Protein AF-Q3LWG9-F1 (afdb_monomer)

Nearest PDB structures (foldseek):
  5oql-assembly1_P  TM=8.661E-01  e=1.817E-06  Thermochaetoides thermophila DSM 1495
  6zqg-assembly1_UX  TM=8.257E-01  e=1.602E-06  Saccharomyces cerevisiae S288C
  7mq9-assembly1_SL  TM=8.719E-01  e=4.397E-06  Homo sapiens
  7mqa-assembly1_SL  TM=8.461E-01  e=5.313E-06  Homo sapiens
  7d5s-assembly1_5K  TM=8.292E-01  e=5.313E-06  Saccharomyces cerevisiae S288C

pLDDT: mean 80.5, std 15.09, range [33.84, 95.19]

InterPro domains:
  IPR006984 Fcf1/UTP23 [PF04900] (49-124)
  IPR029060 PIN-like domain superfamily [SSF88723] (21-123)

Mean predicted aligned error: 6.53 Å

Structure (mmCIF, N/CA/C/O backbone):
data_AF-Q3LWG9-F1
#
_entry.id   AF-Q3LWG9-F1
#
loop_
_atom_site.group_PDB
_atom_site.id
_atom_site.type_symbol
_atom_site.label_atom_id
_atom_site.label_alt_id
_atom_site.label_comp_id
_atom_site.label_asym_id
_atom_site.label_entity_id
_atom_site.label_seq_id
_atom_site.pdbx_PDB_ins_code
_atom_site.Cartn_x
_atom_site.Cartn_y
_atom_site.Cartn_z
_atom_site.occupancy
_atom_site.B_iso_or_equiv
_atom_site.auth_seq_id
_atom_site.auth_comp_id
_atom_site.auth_asym_id
_atom_site.auth_atom_id
_atom_site.pdbx_PDB_model_num
ATOM 1 N N . MET A 1 1 ? 18.706 -14.614 0.550 1.00 43.00 1 MET A N 1
ATOM 2 C CA . MET A 1 1 ? 17.859 -13.427 0.830 1.00 43.00 1 MET A CA 1
ATOM 3 C C . MET A 1 1 ? 16.663 -13.239 -0.116 1.00 43.00 1 MET A C 1
ATOM 5 O O . MET A 1 1 ? 15.581 -12.963 0.380 1.00 43.00 1 MET A O 1
ATOM 9 N N . LEU A 1 2 ? 16.780 -13.424 -1.439 1.00 38.22 2 LEU A N 1
ATOM 10 C CA . LEU A 1 2 ? 15.665 -13.203 -2.391 1.00 38.22 2 LEU A CA 1
ATOM 11 C C . LEU A 1 2 ? 14.465 -14.170 -2.253 1.00 38.22 2 LEU A C 1
ATOM 13 O O . LEU A 1 2 ? 13.326 -13.778 -2.497 1.00 38.22 2 LEU A O 1
ATOM 17 N N . LYS A 1 3 ? 14.686 -15.414 -1.797 1.00 33.84 3 LYS A N 1
ATOM 18 C CA . LYS A 1 3 ? 13.621 -16.424 -1.606 1.00 33.84 3 LYS A CA 1
ATOM 19 C C . LYS A 1 3 ? 12.615 -16.088 -0.485 1.00 33.84 3 LYS A C 1
ATOM 21 O O . LYS A 1 3 ? 11.507 -16.613 -0.517 1.00 33.84 3 LYS A O 1
ATOM 26 N N . LEU A 1 4 ? 12.948 -15.199 0.461 1.00 38.72 4 LEU A N 1
ATOM 27 C CA . LEU A 1 4 ? 12.045 -14.804 1.559 1.00 38.72 4 LEU A CA 1
ATOM 28 C C . LEU A 1 4 ? 10.919 -13.860 1.098 1.00 38.72 4 LEU A C 1
ATOM 30 O O . LEU A 1 4 ? 9.812 -13.935 1.623 1.00 38.72 4 LEU A O 1
ATOM 34 N N . TYR A 1 5 ? 11.153 -13.045 0.066 1.00 46.00 5 TYR A N 1
ATOM 35 C CA . TYR A 1 5 ? 10.162 -12.073 -0.411 1.00 46.00 5 TYR A CA 1
ATOM 36 C C . TYR A 1 5 ? 9.066 -12.678 -1.296 1.00 46.00 5 TYR A C 1
ATOM 38 O O . TYR A 1 5 ? 7.942 -12.180 -1.287 1.00 46.00 5 TYR A O 1
ATOM 46 N N . LYS A 1 6 ? 9.340 -13.795 -1.992 1.00 42.94 6 LYS A N 1
ATOM 47 C CA . LYS A 1 6 ? 8.335 -14.491 -2.823 1.00 42.94 6 LYS A CA 1
ATOM 48 C C . LYS A 1 6 ? 7.137 -15.016 -2.017 1.00 42.94 6 LYS A C 1
ATOM 50 O O . LYS A 1 6 ? 6.053 -15.135 -2.571 1.00 42.94 6 LYS A O 1
ATOM 55 N N . LYS A 1 7 ? 7.305 -15.305 -0.719 1.00 47.09 7 LYS A N 1
ATOM 56 C CA . LYS A 1 7 ? 6.215 -15.780 0.162 1.00 47.09 7 LYS A CA 1
ATOM 57 C C . LYS A 1 7 ? 5.400 -14.658 0.816 1.00 47.09 7 LYS A C 1
ATOM 59 O O . LYS A 1 7 ? 4.423 -14.949 1.494 1.00 47.09 7 LYS A O 1
ATOM 64 N N . GLN A 1 8 ? 5.805 -13.400 0.655 1.00 50.50 8 GLN A N 1
ATOM 65 C CA . GLN A 1 8 ? 5.367 -12.311 1.531 1.00 50.50 8 GLN A CA 1
ATOM 66 C C . GLN A 1 8 ? 4.558 -11.208 0.832 1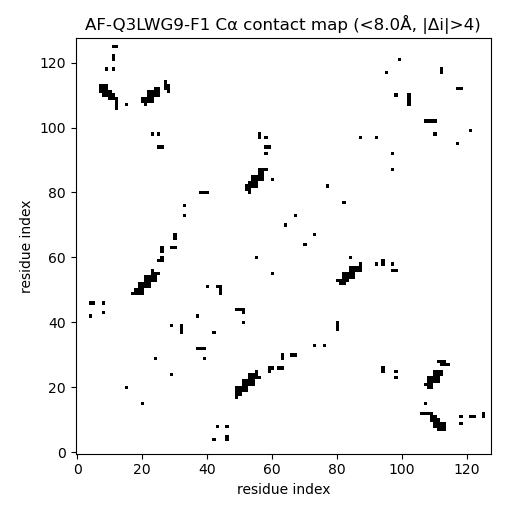.00 50.50 8 GLN A C 1
ATOM 68 O O . GLN A 1 8 ? 4.034 -10.315 1.490 1.00 50.50 8 GLN A O 1
ATOM 73 N N . ILE A 1 9 ? 4.434 -11.273 -0.493 1.00 54.44 9 ILE A N 1
ATOM 74 C CA . ILE A 1 9 ? 3.546 -10.417 -1.281 1.00 54.44 9 ILE A CA 1
ATOM 75 C C . ILE A 1 9 ? 2.511 -11.350 -1.878 1.00 54.44 9 ILE A C 1
ATOM 77 O O . ILE A 1 9 ? 2.762 -12.031 -2.870 1.00 54.44 9 ILE A O 1
ATOM 81 N N . ALA A 1 10 ? 1.359 -11.458 -1.238 1.00 57.12 10 ALA A N 1
ATOM 82 C CA . ALA A 1 10 ? 0.305 -12.282 -1.792 1.00 57.12 10 ALA A CA 1
ATOM 83 C C . ALA A 1 10 ? -0.425 -11.518 -2.881 1.00 57.12 10 ALA A C 1
ATOM 85 O O . ALA A 1 10 ? -1.353 -10.761 -2.633 1.00 57.12 10 ALA A O 1
ATOM 86 N N . LEU A 1 11 ? -0.005 -11.781 -4.105 1.00 59.56 11 LEU A N 1
ATOM 87 C CA . LEU A 1 11 ? -0.742 -11.430 -5.303 1.00 59.56 11 LEU A CA 1
ATOM 88 C C . LEU A 1 11 ? -2.095 -12.138 -5.228 1.00 59.56 11 LEU A C 1
ATOM 90 O O . LEU A 1 11 ? -2.185 -13.356 -5.359 1.00 59.56 11 LEU A O 1
ATOM 94 N N . THR A 1 12 ? -3.134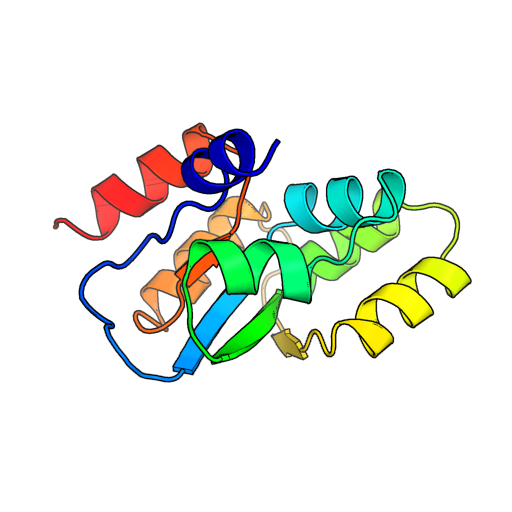 -11.378 -4.899 1.00 57.91 12 THR A N 1
ATOM 95 C CA . THR A 1 12 ? -4.454 -11.931 -4.588 1.00 57.91 12 THR A CA 1
ATOM 96 C C . THR A 1 12 ? -5.224 -12.361 -5.824 1.00 57.91 12 THR A C 1
ATOM 98 O O . THR A 1 12 ? -6.033 -13.274 -5.718 1.00 57.91 12 THR A O 1
ATOM 101 N N . ASN A 1 13 ? -4.949 -11.761 -6.986 1.00 60.03 13 ASN A N 1
ATOM 102 C CA . ASN A 1 13 ? -5.623 -12.096 -8.235 1.00 60.03 13 ASN A CA 1
ATOM 103 C C . ASN A 1 13 ? -4.629 -12.644 -9.287 1.00 60.03 13 ASN A C 1
ATOM 105 O O . ASN A 1 13 ? -3.832 -11.860 -9.825 1.00 60.03 13 ASN A O 1
ATOM 109 N N . PRO A 1 14 ? -4.653 -13.963 -9.578 1.00 57.47 14 PRO A N 1
ATOM 110 C CA . PRO A 1 14 ? -3.800 -14.584 -10.591 1.00 57.47 14 PRO A CA 1
ATOM 111 C C . PRO A 1 14 ? -4.274 -14.328 -12.031 1.00 57.47 14 PRO A C 1
ATOM 113 O O . PRO A 1 14 ? -3.485 -14.525 -12.953 1.00 57.47 14 PRO A O 1
ATOM 116 N N . TYR A 1 15 ? -5.515 -13.864 -12.229 1.00 54.50 15 TYR A N 1
ATOM 117 C CA . TYR A 1 15 ? -6.132 -13.722 -13.553 1.00 54.50 15 TYR A CA 1
ATOM 118 C C . TYR A 1 15 ? -5.670 -12.480 -14.325 1.00 54.50 15 TYR A C 1
ATOM 120 O O . TYR A 1 15 ? -5.741 -12.453 -15.548 1.00 54.50 15 TYR A O 1
ATOM 128 N N . TYR A 1 16 ? -5.140 -11.462 -13.643 1.00 56.22 16 TYR A N 1
ATOM 129 C CA . TYR A 1 16 ? -4.572 -10.287 -14.308 1.00 56.22 16 TYR A CA 1
ATOM 130 C C . TYR A 1 16 ? -3.082 -10.484 -14.566 1.00 56.22 16 TYR A C 1
ATOM 132 O O . TYR A 1 16 ? -2.260 -10.088 -13.744 1.00 56.22 16 TYR A O 1
ATOM 140 N N . GLN A 1 17 ? -2.721 -11.110 -15.683 1.00 57.34 17 GLN A N 1
ATOM 141 C CA . GLN A 1 17 ? -1.340 -11.195 -16.164 1.00 57.34 17 GLN A CA 1
ATOM 142 C C . GLN A 1 17 ? -1.138 -10.150 -17.262 1.00 57.34 17 GLN A C 1
ATOM 144 O O . GLN A 1 17 ? -1.666 -10.271 -18.360 1.00 57.34 17 GLN A O 1
ATOM 149 N N . GLY A 1 18 ? -0.403 -9.090 -16.942 1.00 65.19 18 GLY A N 1
ATOM 150 C CA . GLY A 1 18 ? -0.055 -8.032 -17.882 1.00 65.19 18 GLY A CA 1
ATOM 151 C C . GLY A 1 18 ? 1.329 -7.471 -17.578 1.00 65.19 18 GLY A C 1
ATOM 152 O O . GLY A 1 18 ? 1.878 -7.682 -16.495 1.00 65.19 18 GLY A O 1
ATOM 153 N N . THR A 1 19 ? 1.892 -6.719 -18.525 1.00 74.44 19 THR A N 1
ATOM 154 C CA . THR A 1 19 ? 3.203 -6.052 -18.381 1.00 74.44 19 THR A CA 1
ATOM 155 C C . THR A 1 19 ? 3.215 -5.002 -17.261 1.00 74.44 19 THR A C 1
ATOM 157 O O . THR A 1 19 ? 4.279 -4.601 -16.772 1.00 74.44 19 THR A O 1
ATOM 160 N N . THR A 1 20 ? 2.029 -4.576 -16.818 1.00 85.12 20 THR A N 1
ATOM 161 C CA . THR A 1 20 ? 1.806 -3.652 -15.710 1.00 85.12 20 THR A CA 1
ATOM 162 C C . THR A 1 20 ? 0.909 -4.275 -14.637 1.00 85.12 20 THR A C 1
ATOM 164 O O . THR A 1 20 ? 0.042 -5.100 -14.912 1.00 85.12 20 THR A O 1
ATOM 167 N N . THR A 1 21 ? 1.122 -3.900 -13.377 1.00 86.00 21 THR A N 1
ATOM 168 C CA . THR A 1 21 ? 0.309 -4.353 -12.239 1.00 86.00 21 THR A CA 1
ATOM 169 C C . THR A 1 21 ? 0.025 -3.191 -11.295 1.00 86.00 21 THR A C 1
ATOM 171 O O . THR A 1 21 ? 0.921 -2.411 -10.962 1.00 86.00 21 THR A O 1
ATOM 174 N N . HIS A 1 22 ? -1.217 -3.106 -10.818 1.00 89.38 22 HIS A N 1
ATOM 175 C CA . HIS A 1 22 ? -1.654 -2.139 -9.815 1.00 89.38 22 HIS A CA 1
ATOM 176 C C . HIS A 1 22 ? -1.735 -2.811 -8.442 1.00 89.38 22 HIS A C 1
ATOM 178 O O . HIS A 1 22 ? -2.377 -3.848 -8.290 1.00 89.38 22 HIS A O 1
ATOM 184 N N . ILE A 1 23 ? -1.049 -2.238 -7.455 1.00 90.06 23 ILE A N 1
ATOM 185 C CA . ILE A 1 23 ? -0.806 -2.862 -6.154 1.00 90.06 23 ILE A CA 1
ATOM 186 C C . ILE A 1 23 ? -1.322 -1.961 -5.044 1.00 90.06 23 ILE A C 1
ATOM 188 O O . ILE A 1 23 ? -0.804 -0.864 -4.834 1.00 90.06 23 ILE A O 1
ATOM 192 N N . LEU A 1 24 ? -2.313 -2.456 -4.314 1.00 91.94 24 LEU A N 1
ATOM 193 C CA . LEU A 1 24 ? -2.822 -1.857 -3.096 1.00 91.94 24 LEU A CA 1
ATOM 194 C C . LEU A 1 24 ? -1.975 -2.315 -1.903 1.00 91.94 24 LEU A C 1
ATOM 196 O O . LEU A 1 24 ? -1.864 -3.507 -1.617 1.00 91.94 24 LEU A O 1
ATOM 200 N N . LEU A 1 25 ? -1.353 -1.355 -1.233 1.00 91.94 25 LEU A N 1
ATOM 201 C CA . LEU A 1 25 ? -0.470 -1.552 -0.096 1.00 91.94 25 LEU A CA 1
ATOM 202 C C . LEU A 1 25 ? -1.241 -1.421 1.214 1.00 91.94 25 LEU A C 1
ATOM 204 O O . LEU A 1 25 ? -2.027 -0.491 1.401 1.00 91.94 25 LEU A O 1
ATOM 208 N N . ASP A 1 26 ? -0.934 -2.329 2.125 1.00 90.56 26 ASP A N 1
ATOM 209 C CA . ASP A 1 26 ? -1.366 -2.297 3.516 1.00 90.56 26 ASP A CA 1
ATOM 210 C C . ASP A 1 26 ? -0.418 -1.442 4.396 1.00 90.56 26 ASP A C 1
ATOM 212 O O . ASP A 1 26 ? 0.712 -1.128 4.002 1.00 90.56 26 ASP A O 1
ATOM 216 N N . SER A 1 27 ? -0.849 -1.064 5.602 1.00 90.00 27 SER A N 1
ATOM 217 C CA . SER A 1 27 ? -0.042 -0.297 6.561 1.00 90.00 27 SER A CA 1
ATOM 218 C C . SER A 1 27 ? 1.218 -1.072 6.961 1.00 90.00 27 SER A C 1
ATOM 220 O O . SER A 1 27 ? 2.329 -0.535 6.904 1.00 90.00 27 SER A O 1
ATOM 222 N N . ASN A 1 28 ? 1.067 -2.367 7.252 1.00 87.88 28 ASN A N 1
ATOM 223 C CA . ASN A 1 28 ? 2.135 -3.256 7.704 1.00 87.88 28 ASN A CA 1
ATOM 224 C C . ASN A 1 28 ? 3.325 -3.305 6.740 1.00 87.88 28 ASN A C 1
ATOM 226 O O . ASN A 1 28 ? 4.480 -3.221 7.167 1.00 87.88 28 ASN A O 1
ATOM 230 N N . ILE A 1 29 ? 3.074 -3.407 5.427 1.00 88.12 29 ILE A N 1
ATOM 231 C CA . ILE A 1 29 ? 4.165 -3.465 4.446 1.00 88.12 29 ILE A CA 1
ATOM 232 C C . ILE A 1 29 ? 4.912 -2.136 4.348 1.00 88.12 29 ILE A C 1
ATOM 234 O O . ILE A 1 29 ? 6.140 -2.130 4.243 1.00 88.12 29 ILE A O 1
ATOM 238 N N . ILE A 1 30 ? 4.196 -1.013 4.436 1.00 90.06 30 ILE A N 1
ATOM 239 C CA . ILE A 1 30 ? 4.797 0.320 4.383 1.00 90.06 30 ILE A CA 1
ATOM 240 C C . ILE A 1 30 ? 5.638 0.571 5.634 1.00 90.06 30 ILE A C 1
ATOM 242 O O . ILE A 1 30 ? 6.798 0.954 5.504 1.00 90.06 30 ILE A O 1
ATOM 246 N N . VAL A 1 31 ? 5.097 0.306 6.826 1.00 90.56 31 VAL A N 1
ATOM 247 C CA . VAL A 1 31 ? 5.805 0.499 8.102 1.00 90.56 31 VAL A CA 1
ATOM 248 C C . VAL A 1 31 ? 7.064 -0.359 8.159 1.00 90.56 31 VAL A C 1
ATOM 250 O O . VAL A 1 31 ? 8.141 0.136 8.498 1.00 90.56 31 VAL A O 1
ATOM 253 N N . ARG A 1 32 ? 6.970 -1.626 7.747 1.00 88.44 32 ARG A N 1
ATOM 254 C CA . ARG A 1 32 ? 8.122 -2.526 7.708 1.00 88.44 32 ARG A CA 1
ATOM 255 C C . ARG A 1 32 ? 9.187 -2.067 6.711 1.00 88.44 32 ARG A C 1
ATOM 257 O O . ARG A 1 32 ? 10.356 -1.982 7.057 1.00 88.44 32 ARG A O 1
ATOM 264 N N . LYS A 1 33 ? 8.807 -1.699 5.484 1.00 87.94 33 LYS A N 1
ATOM 265 C CA . LYS A 1 33 ? 9.783 -1.225 4.485 1.00 87.94 33 LYS A CA 1
ATOM 266 C C . LYS A 1 33 ? 10.406 0.117 4.840 1.00 87.94 33 LYS A C 1
ATOM 268 O O . LYS A 1 33 ? 11.582 0.329 4.555 1.00 87.94 33 LYS A O 1
ATOM 273 N N . TYR A 1 34 ? 9.642 0.989 5.488 1.00 90.12 34 TYR A N 1
ATOM 274 C CA . TYR A 1 34 ? 10.136 2.246 6.028 1.00 90.12 34 TYR A CA 1
ATOM 275 C C . TYR A 1 34 ? 11.180 2.017 7.133 1.00 90.12 34 TYR A C 1
ATOM 277 O O . TYR A 1 34 ? 12.253 2.613 7.092 1.00 90.12 34 TYR A O 1
ATOM 285 N N . THR A 1 35 ? 10.895 1.127 8.089 1.00 88.56 35 THR A N 1
ATOM 286 C CA . THR A 1 35 ? 11.799 0.820 9.215 1.00 88.56 35 THR A CA 1
ATOM 287 C C . THR A 1 35 ? 13.057 0.072 8.773 1.00 88.56 35 THR A C 1
ATOM 289 O O . THR A 1 35 ? 14.154 0.440 9.182 1.00 88.56 35 THR A O 1
ATOM 292 N N . GLU A 1 36 ? 12.924 -0.903 7.871 1.00 87.00 36 GLU A N 1
ATOM 293 C CA . GLU A 1 36 ? 14.050 -1.653 7.291 1.00 87.00 36 GLU A CA 1
ATOM 294 C C . GLU A 1 36 ? 14.898 -0.809 6.315 1.00 87.00 36 GLU A C 1
ATOM 296 O O . GLU A 1 36 ? 15.944 -1.269 5.862 1.00 87.00 36 GLU A O 1
ATOM 301 N N . LYS A 1 37 ? 14.453 0.407 5.951 1.00 82.88 37 LYS A N 1
ATOM 302 C CA . LYS A 1 37 ? 15.066 1.269 4.917 1.00 82.88 37 LYS A CA 1
ATOM 303 C C . LYS A 1 37 ? 15.268 0.553 3.573 1.00 82.88 37 LYS A C 1
ATOM 305 O O . LYS A 1 37 ? 16.151 0.903 2.792 1.00 82.88 37 LYS A O 1
ATOM 310 N N . LEU A 1 38 ? 14.435 -0.446 3.284 1.00 78.12 38 LEU A N 1
ATOM 311 C CA . LEU A 1 38 ? 14.531 -1.231 2.059 1.00 78.12 38 LEU A CA 1
ATOM 312 C C . LEU A 1 38 ? 13.693 -0.612 0.934 1.00 78.12 38 LEU A C 1
ATOM 314 O O . LEU A 1 38 ? 12.579 -0.133 1.168 1.00 78.12 38 LEU A O 1
ATOM 318 N N . PRO A 1 39 ? 14.170 -0.675 -0.322 1.00 80.00 39 PRO A N 1
ATOM 319 C CA . PRO A 1 39 ? 13.455 -0.108 -1.455 1.00 80.00 39 PRO A CA 1
ATOM 320 C C . PRO A 1 39 ? 12.191 -0.924 -1.766 1.00 80.00 39 PRO A C 1
ATOM 322 O O . PRO A 1 39 ? 12.247 -1.959 -2.436 1.00 80.00 39 PRO A O 1
ATOM 325 N N . LEU A 1 40 ? 11.031 -0.436 -1.309 1.00 85.88 40 LEU A N 1
ATOM 326 C CA . LEU A 1 40 ? 9.710 -1.051 -1.507 1.00 85.88 40 LEU A CA 1
ATOM 327 C C . LEU A 1 40 ? 9.474 -1.403 -2.982 1.00 85.88 40 LEU A C 1
ATOM 329 O O . LEU A 1 40 ? 9.252 -2.571 -3.306 1.00 85.88 40 LEU A O 1
ATOM 333 N N . LYS A 1 41 ? 9.610 -0.423 -3.886 1.00 83.94 41 LYS A N 1
ATOM 334 C CA . LYS A 1 41 ? 9.392 -0.624 -5.327 1.00 83.94 41 LYS A CA 1
ATOM 335 C C . LYS A 1 41 ? 10.276 -1.720 -5.918 1.00 83.94 41 LYS A C 1
ATOM 337 O O . LYS A 1 41 ? 9.793 -2.532 -6.701 1.00 83.94 41 LYS A O 1
ATOM 342 N N . HIS A 1 42 ? 11.555 -1.740 -5.554 1.00 82.38 42 HIS A N 1
ATOM 343 C CA . HIS A 1 42 ? 12.499 -2.737 -6.053 1.00 82.38 42 HIS A CA 1
ATOM 344 C C . HIS A 1 42 ? 12.158 -4.133 -5.521 1.00 82.38 42 HIS A C 1
ATOM 346 O O . HIS A 1 42 ? 12.072 -5.077 -6.303 1.00 82.38 42 HIS A O 1
ATOM 352 N N . SER A 1 43 ? 11.864 -4.240 -4.220 1.00 80.00 43 SER A N 1
ATOM 353 C CA . SER A 1 43 ? 11.501 -5.514 -3.592 1.00 80.00 43 SER A CA 1
ATOM 354 C C . SER A 1 43 ? 10.244 -6.136 -4.202 1.00 80.00 43 SER A C 1
ATOM 356 O O . SER A 1 43 ? 10.228 -7.330 -4.487 1.00 80.00 43 SER A O 1
ATOM 358 N N . ILE A 1 44 ? 9.222 -5.321 -4.485 1.00 79.44 44 ILE A N 1
ATOM 359 C CA . ILE A 1 44 ? 7.993 -5.804 -5.110 1.00 79.44 44 ILE A CA 1
ATOM 360 C C . ILE A 1 44 ? 8.224 -6.119 -6.594 1.00 79.44 44 ILE A C 1
ATOM 362 O O . ILE A 1 44 ? 7.801 -7.175 -7.059 1.00 79.44 44 ILE A O 1
ATOM 366 N N . ARG A 1 45 ? 8.962 -5.279 -7.334 1.00 77.88 45 ARG A N 1
ATOM 367 C CA . ARG A 1 45 ? 9.239 -5.526 -8.758 1.00 77.88 45 ARG A CA 1
ATOM 368 C C . ARG A 1 45 ? 9.970 -6.846 -8.989 1.00 77.88 45 ARG A C 1
ATOM 370 O O . ARG A 1 45 ? 9.570 -7.577 -9.880 1.00 77.88 45 ARG A O 1
ATOM 377 N N . ILE A 1 46 ? 10.971 -7.183 -8.172 1.00 73.31 46 ILE A N 1
ATOM 378 C CA . ILE A 1 46 ? 11.677 -8.472 -8.293 1.00 73.31 46 ILE A CA 1
ATOM 379 C C . ILE A 1 46 ? 10.741 -9.663 -8.042 1.00 73.31 46 ILE A C 1
ATOM 381 O O . ILE A 1 46 ? 10.930 -10.734 -8.607 1.00 73.31 46 ILE A O 1
ATOM 385 N N . SER A 1 47 ? 9.726 -9.501 -7.191 1.00 74.25 47 SER A N 1
ATOM 386 C CA . SER A 1 47 ? 8.810 -10.602 -6.878 1.00 74.25 47 SER A CA 1
ATOM 387 C C . SER A 1 47 ? 7.789 -10.899 -7.983 1.00 74.25 47 SER A C 1
ATOM 389 O O . SER A 1 47 ? 7.381 -12.050 -8.109 1.00 74.25 47 SER A O 1
ATOM 391 N N . ILE A 1 48 ? 7.389 -9.887 -8.765 1.00 74.75 48 ILE A N 1
ATOM 392 C CA . ILE A 1 48 ? 6.309 -9.982 -9.769 1.00 74.75 48 ILE A CA 1
ATOM 393 C C . ILE A 1 48 ? 6.852 -9.928 -11.205 1.00 74.75 48 ILE A C 1
ATOM 395 O O . ILE A 1 48 ? 6.155 -10.316 -12.131 1.00 74.75 48 ILE A O 1
ATOM 399 N N . ASP A 1 49 ? 8.074 -9.430 -11.390 1.00 78.50 49 ASP A N 1
ATO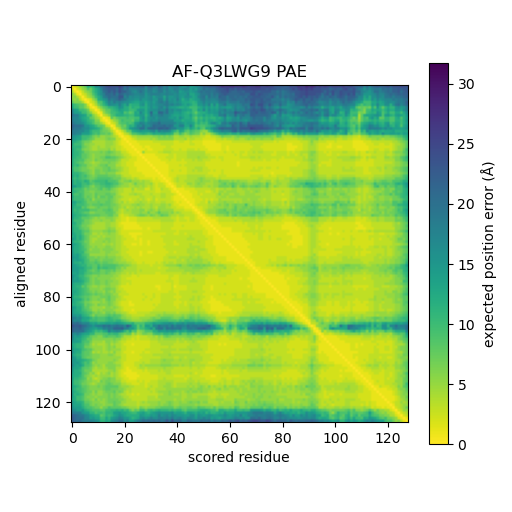M 400 C CA . ASP A 1 49 ? 8.734 -9.261 -12.688 1.00 78.50 49 ASP A CA 1
ATOM 401 C C . ASP A 1 49 ? 7.926 -8.427 -13.706 1.00 78.50 49 ASP A C 1
ATOM 403 O O . ASP A 1 49 ? 7.808 -8.744 -14.883 1.00 78.50 49 ASP A O 1
ATOM 407 N N . CYS A 1 50 ? 7.313 -7.331 -13.240 1.00 80.25 50 CYS A N 1
ATOM 408 C CA . CYS A 1 50 ? 6.526 -6.428 -14.089 1.00 80.25 50 CYS A CA 1
ATOM 409 C C . CYS A 1 50 ? 6.552 -4.971 -13.590 1.00 80.25 50 CYS A C 1
ATOM 411 O O . CYS A 1 50 ? 6.989 -4.660 -12.471 1.00 80.25 50 CYS A O 1
ATOM 413 N N . LYS A 1 51 ? 6.048 -4.031 -14.400 1.00 86.06 51 LYS A N 1
ATOM 414 C CA . LYS A 1 51 ? 5.938 -2.618 -14.005 1.00 86.06 51 LYS A CA 1
ATOM 415 C C . LYS A 1 51 ? 4.824 -2.435 -12.967 1.00 86.06 51 LYS A C 1
ATOM 417 O O . LYS A 1 51 ? 3.645 -2.562 -13.273 1.00 86.06 51 LYS A O 1
ATOM 422 N N . CYS A 1 52 ? 5.195 -2.065 -11.744 1.00 87.69 52 CYS A N 1
ATOM 423 C CA . CYS A 1 52 ? 4.251 -1.905 -10.635 1.00 87.69 52 CYS A CA 1
ATOM 424 C C . CYS A 1 52 ? 3.844 -0.439 -10.401 1.00 87.69 52 CYS A C 1
ATOM 426 O O . CYS A 1 52 ? 4.703 0.450 -10.354 1.00 87.69 52 CYS A O 1
ATOM 428 N N . TYR A 1 53 ? 2.550 -0.215 -10.175 1.00 91.81 53 TYR A N 1
ATOM 429 C CA . TYR A 1 53 ? 1.970 1.032 -9.674 1.00 91.81 53 TYR A CA 1
ATOM 430 C C . TYR A 1 53 ? 1.423 0.803 -8.267 1.00 91.81 53 TYR A C 1
ATOM 432 O O . TYR A 1 53 ? 0.675 -0.145 -8.052 1.00 91.81 53 TYR A O 1
ATOM 440 N N . PHE A 1 54 ? 1.786 1.662 -7.318 1.00 93.44 54 PHE A N 1
ATOM 441 C CA . PHE A 1 54 ? 1.453 1.474 -5.907 1.00 93.44 54 PHE A CA 1
ATOM 442 C C . PHE A 1 54 ? 0.371 2.432 -5.443 1.00 93.44 54 PHE A C 1
ATOM 444 O O . PHE A 1 54 ? 0.389 3.612 -5.799 1.00 93.44 54 PHE A O 1
ATOM 451 N N . TYR A 1 55 ? -0.509 1.922 -4.592 1.00 94.88 55 TYR A N 1
ATOM 452 C CA . TYR A 1 55 ? -1.643 2.637 -4.036 1.00 94.88 55 TYR A CA 1
ATOM 453 C C . TYR A 1 55 ? -1.765 2.357 -2.538 1.00 94.88 55 TYR A C 1
ATOM 455 O O . TYR A 1 55 ? -1.432 1.265 -2.096 1.00 94.88 55 TYR A O 1
ATOM 463 N N . PHE A 1 56 ? -2.288 3.299 -1.764 1.00 94.69 56 PHE A N 1
ATOM 464 C CA . PHE A 1 56 ? -2.885 3.037 -0.449 1.00 94.69 56 PHE A CA 1
ATOM 465 C C . PHE A 1 56 ? -4.213 3.786 -0.356 1.00 94.69 56 PHE A C 1
ATOM 467 O O . PHE A 1 56 ? -4.426 4.772 -1.065 1.00 94.69 56 PHE A O 1
ATOM 474 N N . THR A 1 57 ? -5.102 3.360 0.535 1.00 94.38 57 THR A N 1
ATOM 475 C CA . THR A 1 57 ? -6.330 4.110 0.825 1.00 94.38 57 THR A CA 1
ATOM 476 C C . THR A 1 57 ? -6.089 5.187 1.883 1.00 94.38 57 THR A C 1
ATOM 478 O O . THR A 1 57 ? -5.154 5.097 2.681 1.00 94.38 57 THR A O 1
ATOM 481 N N . SER A 1 58 ? -6.932 6.223 1.935 1.00 93.31 58 SER A N 1
ATOM 482 C CA . SER A 1 58 ? -6.761 7.306 2.917 1.00 93.31 58 SER A CA 1
ATOM 483 C C . SER A 1 58 ? -6.865 6.834 4.369 1.00 93.31 58 SER A C 1
ATOM 485 O O . SER A 1 58 ? -6.254 7.453 5.236 1.00 93.31 58 SER A O 1
ATOM 487 N N . CYS A 1 59 ? -7.580 5.741 4.664 1.00 92.69 59 CYS A N 1
ATOM 488 C CA . CYS A 1 59 ? -7.580 5.160 6.009 1.00 92.69 59 CYS A CA 1
ATOM 489 C C . CYS A 1 59 ? -6.245 4.490 6.351 1.00 92.69 59 CYS A C 1
ATOM 491 O O . CYS A 1 59 ? -5.729 4.726 7.437 1.00 92.69 59 CYS A O 1
ATOM 493 N N . ILE A 1 60 ? -5.638 3.762 5.408 1.00 92.88 60 ILE A N 1
ATOM 494 C CA . ILE A 1 60 ? -4.297 3.186 5.577 1.00 92.88 60 ILE A CA 1
ATOM 495 C C . ILE A 1 60 ? -3.258 4.298 5.738 1.00 92.88 60 ILE A C 1
ATOM 497 O O . ILE A 1 60 ? -2.381 4.215 6.592 1.00 92.88 60 ILE A O 1
ATOM 501 N N . TYR A 1 61 ? -3.383 5.397 4.989 1.00 92.88 61 TYR A N 1
ATOM 502 C CA . TYR A 1 61 ? -2.518 6.561 5.181 1.00 92.88 61 TYR A CA 1
ATOM 503 C C . TYR A 1 61 ? -2.624 7.144 6.596 1.00 92.88 61 TYR A C 1
ATOM 505 O O . TYR A 1 61 ? -1.599 7.433 7.212 1.00 92.88 61 TYR A O 1
ATOM 513 N N . LYS A 1 62 ? -3.845 7.279 7.135 1.00 91.44 62 LYS A N 1
ATOM 514 C CA . LYS A 1 62 ? -4.066 7.719 8.524 1.00 91.44 62 LYS A CA 1
ATOM 515 C C . LYS A 1 62 ? -3.442 6.754 9.533 1.00 91.44 62 LYS A C 1
ATOM 517 O O . LYS A 1 62 ? -2.820 7.210 10.483 1.00 91.44 62 LYS A O 1
ATOM 522 N N . GLU A 1 63 ? -3.555 5.450 9.305 1.00 91.81 63 GLU A N 1
ATOM 523 C CA . GLU A 1 63 ? -2.948 4.423 10.156 1.00 91.81 63 GLU A CA 1
ATOM 524 C C . GLU A 1 63 ? -1.414 4.513 10.157 1.00 91.81 63 GLU A C 1
ATOM 526 O O . GLU A 1 63 ? -0.780 4.551 11.208 1.00 91.81 63 GLU A O 1
ATOM 531 N N . ILE A 1 64 ? -0.795 4.678 8.987 1.00 92.88 64 ILE A N 1
ATOM 532 C CA . ILE A 1 64 ? 0.658 4.872 8.865 1.00 92.88 64 ILE A CA 1
ATOM 533 C C . ILE A 1 64 ? 1.094 6.177 9.547 1.00 92.88 64 ILE A C 1
ATOM 535 O O . ILE A 1 64 ? 2.121 6.222 10.230 1.00 92.88 64 ILE A O 1
ATOM 539 N N . LEU A 1 65 ? 0.301 7.243 9.392 1.00 92.00 65 LEU A N 1
ATOM 540 C CA . LEU A 1 65 ? 0.486 8.494 10.120 1.00 92.00 65 LEU A CA 1
ATOM 541 C C . LEU A 1 65 ? 0.250 8.343 11.623 1.00 92.00 65 LEU A C 1
ATOM 543 O O . LEU A 1 65 ? 0.688 9.213 12.357 1.00 92.00 65 LEU A O 1
ATOM 547 N N . TYR A 1 66 ? -0.393 7.302 12.122 1.00 91.38 66 TYR A N 1
ATOM 548 C CA . TYR A 1 66 ? -0.431 7.054 13.557 1.00 91.38 66 TYR A CA 1
ATOM 549 C C . TYR A 1 66 ? 0.855 6.347 14.014 1.00 91.38 66 TYR A C 1
ATOM 551 O O . TYR A 1 66 ? 1.500 6.780 14.966 1.00 91.38 66 TYR A O 1
ATOM 559 N N . LEU A 1 67 ? 1.298 5.335 13.263 1.00 91.62 67 LEU A N 1
ATOM 560 C CA . LEU A 1 67 ? 2.412 4.456 13.637 1.00 91.62 67 LEU A CA 1
ATOM 561 C C . LEU A 1 67 ? 3.806 5.099 13.504 1.00 91.62 67 LEU A C 1
ATOM 563 O O . LEU A 1 67 ? 4.686 4.866 14.330 1.00 91.62 67 LEU A O 1
ATOM 567 N N . ILE A 1 68 ? 4.048 5.909 12.469 1.00 92.88 68 ILE A N 1
ATOM 568 C CA . ILE A 1 68 ? 5.389 6.451 12.184 1.00 92.88 68 ILE A CA 1
ATOM 569 C C . ILE A 1 68 ? 5.537 7.852 12.767 1.00 92.88 68 ILE A C 1
ATOM 571 O O . ILE A 1 68 ? 4.926 8.789 12.266 1.00 92.88 68 ILE A O 1
ATOM 575 N N . LYS A 1 69 ? 6.416 8.052 13.755 1.00 91.50 69 LYS A N 1
ATOM 576 C CA . LYS A 1 69 ? 6.640 9.377 14.371 1.00 91.50 69 LYS A CA 1
ATOM 577 C C . LYS A 1 69 ? 7.223 10.415 13.397 1.00 91.50 69 LYS A C 1
ATOM 579 O O . LYS A 1 69 ? 6.732 11.53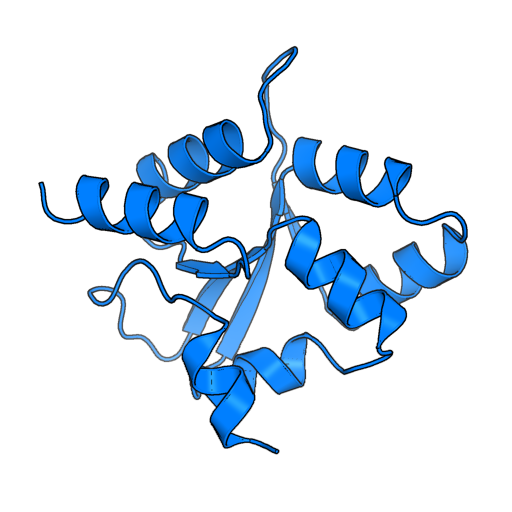9 13.331 1.00 91.50 69 LYS A O 1
ATOM 584 N N . ASN A 1 70 ? 8.227 10.045 12.597 1.00 93.25 70 ASN A N 1
ATOM 585 C CA . ASN A 1 70 ? 8.909 10.981 11.695 1.00 93.25 70 ASN A CA 1
ATOM 586 C C . ASN A 1 70 ? 8.137 11.187 10.374 1.00 93.25 70 ASN A C 1
ATOM 588 O O . ASN A 1 70 ? 8.285 10.433 9.410 1.00 93.25 70 ASN A O 1
ATOM 592 N N . LYS A 1 71 ? 7.311 12.239 10.323 1.00 93.06 71 LYS A N 1
ATOM 593 C CA . LYS A 1 71 ? 6.447 12.541 9.165 1.00 93.06 71 LYS A CA 1
ATOM 594 C C . LYS A 1 71 ? 7.209 13.032 7.936 1.00 93.06 71 LYS A C 1
ATOM 596 O O . LYS A 1 71 ? 6.730 12.845 6.819 1.00 93.06 71 LYS A O 1
ATOM 601 N N . VAL A 1 72 ? 8.361 13.674 8.125 1.00 94.44 72 VAL A N 1
ATOM 602 C CA . VAL A 1 72 ? 9.159 14.238 7.026 1.00 94.44 72 VAL A CA 1
ATOM 603 C C . VAL A 1 72 ? 9.759 13.110 6.194 1.00 94.44 72 VAL A C 1
ATOM 605 O O . VAL A 1 72 ? 9.525 13.046 4.986 1.00 94.44 72 VAL A O 1
ATOM 608 N N . LEU A 1 73 ? 10.438 12.171 6.857 1.00 92.69 73 LEU A N 1
ATOM 609 C CA . LEU A 1 73 ? 11.007 10.993 6.203 1.00 92.69 73 LEU A CA 1
ATOM 610 C C . LEU A 1 73 ? 9.921 10.108 5.591 1.00 92.69 73 LEU A C 1
ATOM 612 O O . LEU A 1 73 ? 10.098 9.601 4.486 1.00 92.69 73 LEU A O 1
ATOM 616 N N . LEU A 1 74 ? 8.769 9.967 6.256 1.00 92.94 74 LEU A N 1
ATOM 617 C CA . LEU A 1 74 ? 7.627 9.262 5.677 1.00 92.94 74 LEU A CA 1
ATOM 618 C C . LEU A 1 74 ? 7.192 9.903 4.352 1.00 92.94 74 LEU A C 1
ATOM 620 O O . LEU A 1 74 ? 7.101 9.213 3.342 1.00 92.94 74 LEU A O 1
ATOM 624 N N . LYS A 1 75 ? 6.969 11.224 4.312 1.00 93.06 75 LYS A N 1
ATOM 625 C CA . LYS A 1 75 ? 6.581 11.922 3.073 1.00 93.06 75 LYS A CA 1
ATOM 626 C C . LYS A 1 75 ? 7.615 11.726 1.960 1.00 93.06 75 LYS A C 1
ATOM 628 O O . LYS A 1 75 ? 7.227 11.500 0.814 1.00 93.06 75 LYS A O 1
ATOM 633 N N . GLN A 1 76 ? 8.908 11.781 2.280 1.00 93.12 76 GLN A N 1
ATOM 634 C CA . GLN A 1 76 ? 9.979 11.499 1.318 1.00 93.12 76 GLN A CA 1
ATOM 635 C C . GLN A 1 76 ? 9.910 10.053 0.808 1.00 93.12 76 GLN A C 1
ATOM 637 O O . GLN A 1 76 ? 9.915 9.836 -0.403 1.00 93.12 76 GLN A O 1
ATOM 642 N N . PHE A 1 77 ? 9.751 9.074 1.702 1.00 92.38 77 PHE A N 1
ATOM 643 C CA . PHE A 1 77 ? 9.607 7.662 1.349 1.00 92.38 77 PHE A CA 1
ATOM 644 C C . PHE A 1 77 ? 8.417 7.418 0.407 1.00 92.38 77 PHE A C 1
ATOM 646 O O . PHE A 1 77 ? 8.564 6.735 -0.610 1.00 92.38 77 PHE A O 1
ATOM 653 N N . LEU A 1 78 ? 7.251 8.005 0.698 1.00 92.75 78 LEU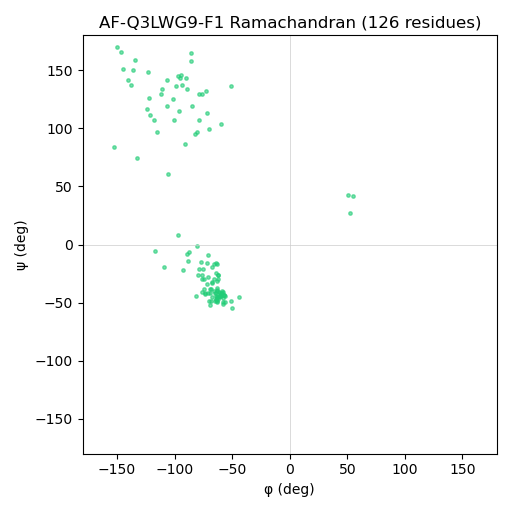 A N 1
ATOM 654 C CA . LEU A 1 78 ? 6.060 7.870 -0.148 1.00 92.75 78 LEU A CA 1
ATOM 655 C C . LEU A 1 78 ? 6.277 8.498 -1.537 1.00 92.75 78 LEU A C 1
ATOM 657 O O . LEU A 1 78 ? 5.912 7.888 -2.547 1.00 92.75 78 LEU A O 1
ATOM 661 N N . LYS A 1 79 ? 6.924 9.675 -1.602 1.00 92.50 79 LYS A N 1
ATOM 662 C CA . LYS A 1 79 ? 7.267 10.362 -2.861 1.00 92.50 79 LYS A CA 1
ATOM 663 C C . LYS A 1 79 ? 8.244 9.551 -3.714 1.00 92.50 79 LYS A C 1
ATOM 665 O O . LYS A 1 79 ? 7.977 9.333 -4.894 1.00 92.50 79 LYS A O 1
ATOM 670 N N . VAL A 1 80 ? 9.336 9.056 -3.124 1.00 91.81 80 VAL A N 1
ATOM 671 C CA . VAL A 1 80 ? 10.354 8.245 -3.821 1.00 91.81 80 VAL A CA 1
ATOM 672 C C . VAL A 1 80 ? 9.734 6.980 -4.418 1.00 91.81 80 VAL A C 1
ATOM 674 O O . VAL A 1 80 ? 10.001 6.626 -5.569 1.00 91.81 80 VAL A O 1
ATOM 677 N N . ASN A 1 81 ? 8.839 6.329 -3.672 1.00 91.06 81 ASN A N 1
ATOM 678 C CA . ASN A 1 81 ? 8.140 5.133 -4.139 1.00 91.06 81 ASN A CA 1
ATOM 679 C C . ASN A 1 81 ? 6.944 5.429 -5.063 1.00 91.06 81 ASN A C 1
ATOM 681 O O . ASN A 1 81 ? 6.340 4.489 -5.579 1.00 91.06 81 ASN A O 1
ATOM 685 N N . ARG A 1 82 ? 6.636 6.709 -5.327 1.00 93.75 82 ARG A N 1
ATOM 686 C CA . ARG A 1 82 ? 5.527 7.173 -6.181 1.00 93.75 82 ARG A CA 1
ATOM 687 C C . ARG A 1 82 ? 4.186 6.518 -5.816 1.00 93.75 82 ARG A C 1
ATOM 689 O O . ARG A 1 82 ? 3.443 6.088 -6.699 1.00 93.75 82 ARG A O 1
ATOM 696 N N . ILE A 1 83 ? 3.905 6.408 -4.518 1.00 94.25 83 ILE A N 1
ATOM 697 C CA . ILE A 1 83 ? 2.684 5.762 -4.025 1.00 94.25 83 ILE A CA 1
ATOM 698 C C . ILE A 1 83 ? 1.509 6.734 -4.157 1.00 94.25 83 ILE A C 1
ATOM 700 O O . ILE A 1 83 ? 1.601 7.886 -3.736 1.00 94.25 83 ILE A O 1
ATOM 704 N N . ARG A 1 84 ? 0.416 6.271 -4.764 1.00 95.19 84 ARG A N 1
ATOM 705 C CA . ARG A 1 84 ? -0.789 7.061 -5.033 1.00 95.19 84 ARG A CA 1
ATOM 706 C C . ARG A 1 84 ? -1.832 6.859 -3.936 1.00 95.19 84 ARG A C 1
ATOM 708 O O . ARG A 1 84 ? -2.006 5.755 -3.428 1.00 95.19 84 ARG A O 1
ATOM 715 N N . LEU A 1 85 ? -2.545 7.925 -3.596 1.00 94.31 85 LEU A N 1
ATOM 716 C CA . LEU A 1 85 ? -3.629 7.880 -2.622 1.00 94.31 85 LEU A CA 1
ATOM 717 C C . LEU A 1 85 ? -4.961 7.561 -3.318 1.00 94.31 85 LEU A C 1
ATOM 719 O O . LEU A 1 85 ? -5.292 8.177 -4.327 1.00 94.31 85 LEU A O 1
ATOM 723 N N . ILE A 1 86 ? -5.726 6.632 -2.747 1.00 94.12 86 ILE A N 1
ATOM 724 C CA . ILE A 1 86 ? -7.135 6.381 -3.067 1.00 94.12 86 ILE A CA 1
ATOM 725 C C . ILE A 1 86 ? -7.977 6.923 -1.908 1.00 94.12 86 ILE A C 1
ATOM 727 O O . ILE A 1 86 ? -7.836 6.479 -0.767 1.00 94.12 86 ILE A O 1
ATOM 731 N N . ASN A 1 87 ? -8.855 7.884 -2.182 1.00 92.31 87 ASN A N 1
ATOM 732 C CA . ASN A 1 87 ? -9.735 8.434 -1.153 1.00 92.31 87 ASN A CA 1
ATOM 733 C C . ASN A 1 87 ? -10.825 7.424 -0.784 1.00 92.31 87 ASN A C 1
ATOM 735 O O . ASN A 1 87 ? -11.473 6.846 -1.652 1.00 92.31 87 ASN A O 1
ATOM 739 N N . CYS A 1 88 ? -11.028 7.218 0.515 1.00 90.44 88 CYS A N 1
ATOM 740 C CA . CYS A 1 88 ? -12.065 6.347 1.050 1.00 90.44 88 CYS A CA 1
ATOM 741 C C . CYS A 1 88 ? -13.153 7.163 1.765 1.00 90.44 88 CYS A C 1
ATOM 743 O O . CYS A 1 88 ? -12.845 8.018 2.597 1.00 90.44 88 CYS A O 1
ATOM 745 N N . TYR A 1 89 ? -14.422 6.860 1.489 1.00 85.31 89 TYR A N 1
ATOM 746 C CA . TYR A 1 89 ? -15.588 7.583 2.016 1.00 85.31 89 TYR A CA 1
ATOM 747 C C . TYR A 1 89 ? -16.307 6.779 3.104 1.00 85.31 89 TYR A C 1
ATOM 749 O O . TYR A 1 89 ? -17.461 6.390 2.961 1.00 85.31 89 TYR A O 1
ATOM 757 N N . HIS A 1 90 ? -15.607 6.473 4.195 1.00 84.81 90 HIS A N 1
ATOM 758 C CA . HIS A 1 90 ? -16.184 5.721 5.309 1.00 84.81 90 HIS A CA 1
ATOM 759 C C . HIS A 1 90 ? -15.714 6.255 6.665 1.00 84.81 90 HIS A C 1
ATOM 761 O O . HIS A 1 90 ? -14.549 6.622 6.826 1.00 84.81 90 HIS A O 1
ATOM 767 N N . LYS A 1 91 ? -16.626 6.286 7.648 1.00 67.19 91 LYS A N 1
ATOM 768 C CA . LYS A 1 91 ? -16.407 6.919 8.961 1.00 67.19 91 LYS A CA 1
ATOM 769 C C . LYS A 1 91 ? -15.405 6.160 9.845 1.00 67.19 91 LYS A C 1
ATOM 771 O O . LYS A 1 91 ? -14.469 6.778 10.334 1.00 67.19 91 LYS A O 1
ATOM 776 N N . PHE A 1 92 ? -15.548 4.839 9.995 1.00 58.22 92 PHE A N 1
ATOM 777 C CA . PHE A 1 92 ? -14.713 4.013 10.886 1.00 58.22 92 PHE A CA 1
ATOM 778 C C . PHE A 1 92 ? -14.634 2.574 10.373 1.00 58.22 92 PHE A C 1
ATOM 780 O O . PHE A 1 92 ? -15.423 1.714 10.751 1.00 58.22 92 PHE A O 1
ATOM 787 N N . VAL A 1 93 ? -13.722 2.309 9.442 1.00 65.19 93 VAL A N 1
ATOM 788 C CA . VAL A 1 93 ? -13.553 0.972 8.865 1.00 65.19 93 VAL A CA 1
ATOM 789 C C . VAL A 1 93 ? -12.120 0.529 9.106 1.00 65.19 93 VAL A C 1
ATOM 791 O O . VAL A 1 93 ? -11.193 1.248 8.737 1.00 65.19 93 VAL A O 1
ATOM 794 N N . TYR A 1 94 ? -11.960 -0.647 9.719 1.00 72.94 94 TYR A N 1
ATOM 795 C CA . TYR A 1 94 ? -10.674 -1.337 9.821 1.00 72.94 94 TYR A CA 1
ATOM 796 C C . TYR A 1 94 ? -10.028 -1.440 8.436 1.00 72.94 94 TYR A C 1
ATOM 798 O O . TYR A 1 94 ? -10.726 -1.768 7.469 1.00 72.94 94 TYR A O 1
ATOM 806 N N . GLY A 1 95 ? -8.719 -1.175 8.344 1.00 80.44 95 GLY A N 1
ATOM 807 C CA . GLY A 1 95 ? -7.960 -1.173 7.086 1.00 80.44 95 GLY A CA 1
ATOM 808 C C . GLY A 1 95 ? -8.291 -2.373 6.196 1.00 80.44 95 GLY A C 1
ATOM 809 O O . GLY A 1 95 ? -8.647 -2.199 5.032 1.00 80.44 95 GLY A O 1
ATOM 810 N N . ASP A 1 96 ? -8.361 -3.566 6.784 1.00 84.50 96 ASP A N 1
ATOM 811 C CA . ASP A 1 96 ? -8.774 -4.816 6.144 1.00 84.50 96 ASP A CA 1
ATOM 812 C C . ASP A 1 96 ? -10.103 -4.749 5.387 1.00 84.50 96 ASP A C 1
ATOM 814 O O . ASP A 1 96 ? -10.205 -5.217 4.252 1.00 84.50 96 ASP A O 1
ATOM 818 N N . LYS A 1 97 ? -11.157 -4.197 6.001 1.00 87.38 97 LYS A N 1
ATOM 819 C CA . LYS A 1 97 ? -12.486 -4.112 5.375 1.00 87.38 97 LYS A CA 1
ATOM 820 C C . LYS A 1 97 ? -12.484 -3.075 4.251 1.00 87.38 97 LYS A C 1
ATOM 822 O O . LYS A 1 97 ? -13.125 -3.304 3.226 1.00 87.38 97 LYS A O 1
ATOM 827 N N . CYS A 1 98 ? -11.717 -1.993 4.394 1.00 90.44 98 CYS A N 1
ATOM 828 C CA . CYS A 1 98 ? -11.490 -1.038 3.311 1.00 90.44 98 CYS A CA 1
ATOM 829 C C . CYS A 1 98 ? -10.769 -1.703 2.128 1.00 90.44 98 CYS A C 1
ATOM 831 O O . CYS A 1 98 ? -11.243 -1.611 0.995 1.00 90.44 98 CYS A O 1
ATOM 833 N N . ILE A 1 99 ? -9.675 -2.427 2.386 1.00 89.50 99 ILE A N 1
ATOM 834 C CA . ILE A 1 99 ? -8.902 -3.156 1.371 1.00 89.50 99 ILE A CA 1
ATOM 835 C C . ILE A 1 99 ? -9.797 -4.165 0.647 1.00 89.50 99 ILE A C 1
ATOM 837 O O . ILE A 1 99 ? -9.860 -4.150 -0.581 1.00 89.50 99 ILE A O 1
ATOM 841 N N . LYS A 1 100 ? -10.552 -4.984 1.390 1.00 87.38 100 LYS A N 1
ATOM 842 C CA . LYS A 1 100 ? -11.490 -5.966 0.821 1.00 87.38 100 LYS A CA 1
ATOM 843 C C . LYS A 1 100 ? -12.515 -5.310 -0.102 1.00 87.38 100 LYS A C 1
ATOM 845 O O . LYS A 1 100 ? -12.689 -5.771 -1.225 1.00 87.38 100 LYS A O 1
ATOM 850 N N . ASN A 1 101 ? -13.166 -4.235 0.341 1.00 88.44 101 ASN A N 1
ATOM 851 C CA . ASN A 1 101 ? -14.154 -3.531 -0.479 1.00 88.44 101 ASN A CA 1
ATOM 852 C C . ASN A 1 101 ? -13.515 -2.881 -1.712 1.00 88.44 101 ASN A C 1
ATOM 854 O O . ASN A 1 101 ? -14.077 -2.945 -2.800 1.00 88.44 101 ASN A O 1
ATOM 858 N N . THR A 1 102 ? -12.325 -2.296 -1.560 1.00 89.69 102 THR A N 1
ATOM 859 C CA . THR A 1 102 ? -11.603 -1.642 -2.660 1.00 89.69 102 THR A CA 1
ATOM 860 C C . THR A 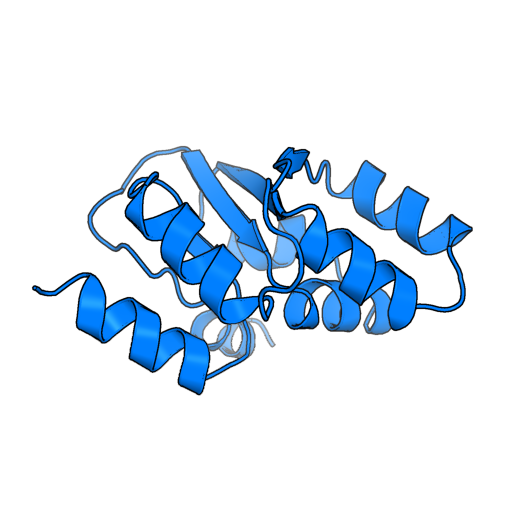1 102 ? -11.240 -2.644 -3.751 1.00 89.69 102 THR A C 1
ATOM 862 O O . THR A 1 102 ? -11.465 -2.365 -4.923 1.00 89.69 102 THR A O 1
ATOM 865 N N . VAL A 1 103 ? -10.726 -3.816 -3.372 1.00 86.44 103 VAL A N 1
ATOM 866 C CA . VAL A 1 103 ? -10.376 -4.901 -4.306 1.00 86.44 103 VAL A CA 1
ATOM 867 C C . VAL A 1 103 ? -11.619 -5.521 -4.932 1.00 86.44 103 VAL A C 1
ATOM 869 O O . VAL A 1 103 ? -11.608 -5.823 -6.117 1.00 86.44 103 VAL A O 1
ATOM 872 N N . PHE A 1 104 ? -12.701 -5.676 -4.166 1.00 84.50 104 PHE A N 1
ATOM 873 C CA . PHE A 1 104 ? -13.967 -6.185 -4.693 1.00 84.50 104 PHE A CA 1
ATOM 874 C C . PHE A 1 104 ? -14.537 -5.279 -5.794 1.00 84.50 104 PHE A C 1
ATOM 876 O O . PHE A 1 104 ? -14.950 -5.767 -6.837 1.00 84.50 104 PHE A O 1
ATOM 883 N N . LEU A 1 105 ? -14.502 -3.959 -5.589 1.00 86.88 105 LEU A N 1
ATOM 884 C CA . LEU A 1 105 ? -14.946 -2.981 -6.588 1.00 86.88 105 LEU A CA 1
ATOM 885 C C . LEU A 1 105 ? -13.947 -2.802 -7.745 1.00 86.88 105 LEU A C 1
ATOM 887 O O . LEU A 1 105 ? -14.320 -2.323 -8.809 1.00 86.88 105 LEU A O 1
ATOM 891 N N . ASN A 1 106 ? -12.676 -3.157 -7.541 1.00 86.44 106 ASN A N 1
ATOM 892 C CA . ASN A 1 106 ? -11.594 -2.972 -8.506 1.00 86.44 106 ASN A CA 1
ATOM 893 C C . ASN A 1 106 ? -10.783 -4.275 -8.630 1.00 86.44 106 ASN A C 1
ATOM 895 O O . ASN A 1 106 ? -9.662 -4.352 -8.115 1.00 86.44 106 ASN A O 1
ATOM 899 N N . PRO A 1 107 ? -11.313 -5.308 -9.312 1.00 80.25 107 PRO 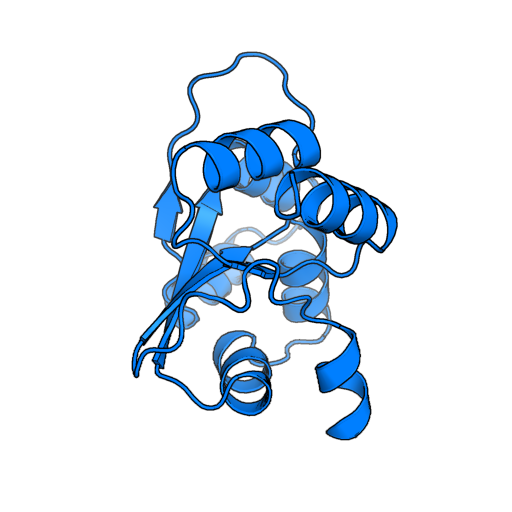A N 1
ATOM 900 C CA . PRO A 1 107 ? -10.715 -6.648 -9.333 1.00 80.25 107 PRO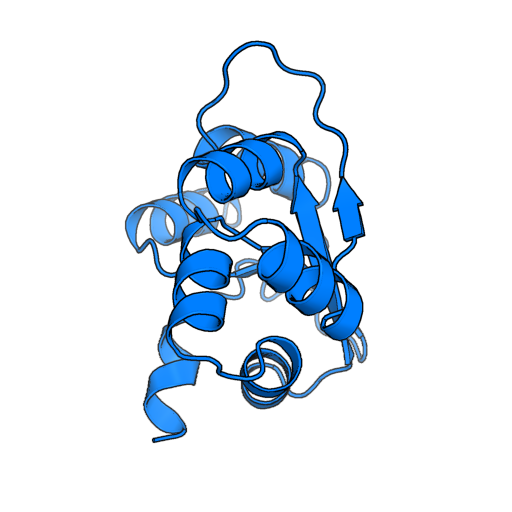 A CA 1
ATOM 901 C C . PRO A 1 107 ? -9.328 -6.707 -9.994 1.00 80.25 107 PRO A C 1
ATOM 903 O O . PRO A 1 107 ? -8.585 -7.665 -9.778 1.00 80.25 107 PRO A O 1
ATOM 906 N N . PHE A 1 108 ? -8.944 -5.678 -10.757 1.00 82.25 108 PHE A N 1
ATOM 907 C CA . PHE A 1 108 ? -7.601 -5.529 -11.327 1.00 82.25 108 PHE A CA 1
ATOM 908 C C . PHE A 1 108 ? -6.525 -5.185 -10.278 1.00 82.25 108 PHE A C 1
ATOM 910 O O . PHE A 1 108 ? -5.328 -5.294 -10.559 1.00 82.25 108 PHE A O 1
ATOM 917 N N . LEU A 1 109 ? -6.918 -4.746 -9.075 1.00 85.62 109 LEU A N 1
ATOM 918 C CA . LEU A 1 109 ? -5.987 -4.463 -7.988 1.00 85.62 109 LEU A CA 1
ATOM 919 C C . LEU A 1 109 ? -5.493 -5.762 -7.354 1.00 85.62 109 LEU A C 1
ATOM 921 O O . LEU A 1 109 ? -6.265 -6.610 -6.905 1.00 85.62 109 LEU A O 1
ATOM 925 N N . ARG A 1 110 ? -4.174 -5.872 -7.224 1.00 86.38 110 ARG A N 1
ATOM 926 C CA . ARG A 1 110 ? -3.531 -6.874 -6.370 1.00 86.38 110 ARG A CA 1
ATOM 927 C C . ARG A 1 110 ? -3.235 -6.265 -5.008 1.00 86.38 110 ARG A C 1
ATOM 929 O O . ARG A 1 110 ? -2.900 -5.088 -4.927 1.00 86.38 110 ARG A O 1
ATOM 936 N N . VAL A 1 111 ? -3.315 -7.046 -3.938 1.00 86.81 111 VAL A N 1
ATOM 937 C CA . VAL A 1 111 ? -2.949 -6.576 -2.591 1.00 86.81 111 VAL A CA 1
ATOM 938 C C . VAL A 1 111 ? -1.519 -6.984 -2.256 1.00 86.81 111 VAL A C 1
ATOM 940 O O . V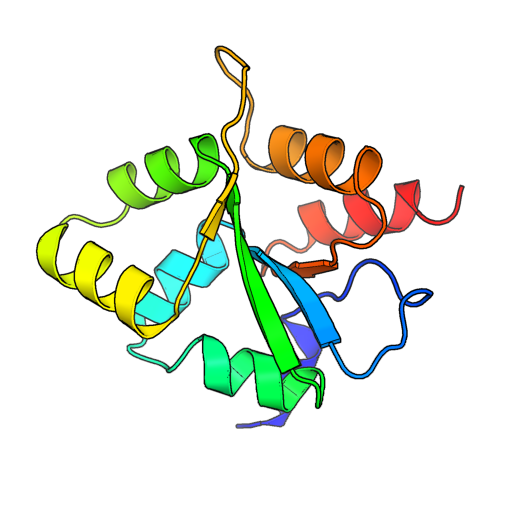AL A 1 111 ? -1.066 -8.050 -2.650 1.00 86.81 111 VAL A O 1
ATOM 943 N N . ALA A 1 112 ? -0.791 -6.150 -1.518 1.00 86.75 112 ALA A N 1
ATOM 944 C CA . ALA A 1 112 ? 0.458 -6.537 -0.875 1.00 86.75 112 ALA A CA 1
ATOM 945 C C . ALA A 1 112 ? 0.334 -6.327 0.638 1.00 86.75 112 ALA A C 1
ATOM 947 O O . ALA A 1 112 ? 0.268 -5.195 1.117 1.00 86.75 112 ALA A O 1
ATOM 948 N N . THR A 1 113 ? 0.310 -7.434 1.379 1.00 85.50 113 THR A N 1
ATOM 949 C CA . THR A 1 113 ? 0.260 -7.454 2.844 1.00 85.50 113 THR A CA 1
ATOM 950 C C . THR A 1 113 ? 1.063 -8.638 3.381 1.00 85.50 113 THR A C 1
ATOM 952 O O . THR A 1 113 ? 1.186 -9.670 2.716 1.00 85.50 113 THR A O 1
ATOM 955 N N . PHE A 1 114 ? 1.599 -8.468 4.590 1.00 80.81 114 PHE A N 1
ATOM 956 C CA . PHE A 1 114 ? 2.221 -9.533 5.375 1.00 80.81 114 PHE A CA 1
ATOM 957 C C . PHE A 1 114 ? 1.213 -10.268 6.279 1.00 80.81 114 PHE A C 1
ATOM 959 O O . PHE A 1 114 ? 1.572 -11.282 6.876 1.00 80.81 114 PHE A O 1
ATOM 966 N N . ASP A 1 115 ? -0.027 -9.780 6.395 1.00 83.75 115 ASP A N 1
ATOM 967 C CA . ASP A 1 115 ? -1.047 -10.364 7.267 1.00 83.75 115 ASP A CA 1
ATOM 968 C C . ASP A 1 115 ? -1.673 -11.614 6.630 1.00 83.75 115 ASP A C 1
ATOM 970 O O . ASP A 1 115 ? -2.481 -11.534 5.706 1.00 83.75 115 ASP A O 1
ATOM 974 N N . GLN A 1 116 ? -1.338 -12.796 7.151 1.00 81.81 116 GLN A N 1
ATOM 975 C CA . GLN A 1 116 ? -1.843 -14.067 6.624 1.00 81.81 116 GLN A CA 1
ATOM 976 C C . GLN A 1 116 ? -3.368 -14.224 6.725 1.00 81.81 116 GLN A C 1
ATOM 978 O O . GLN A 1 116 ? -3.961 -14.913 5.889 1.00 81.81 116 GLN A O 1
ATOM 983 N N . ASN A 1 117 ? -4.016 -13.607 7.714 1.00 84.62 117 ASN A N 1
ATOM 984 C CA . ASN A 1 117 ? -5.465 -13.665 7.876 1.00 84.62 117 ASN A CA 1
ATOM 985 C C . ASN A 1 117 ? -6.156 -12.809 6.816 1.00 84.62 117 ASN A C 1
ATOM 987 O O . ASN A 1 117 ? -7.122 -13.264 6.193 1.00 84.62 117 ASN A O 1
ATOM 991 N N . LEU A 1 118 ? -5.634 -11.611 6.537 1.00 83.62 118 LEU A N 1
ATOM 992 C CA . LEU A 1 118 ? -6.113 -10.786 5.429 1.00 83.62 118 LEU A CA 1
ATOM 993 C C . LEU A 1 118 ? -5.974 -11.540 4.097 1.00 83.62 118 LEU A C 1
ATOM 995 O O . LEU A 1 118 ? -6.906 -11.552 3.292 1.00 83.62 118 LEU A O 1
ATOM 999 N N . LEU A 1 119 ? -4.875 -12.274 3.903 1.00 81.62 119 LEU A N 1
ATOM 1000 C CA . LEU A 1 119 ? -4.654 -13.085 2.701 1.00 81.62 119 LEU A CA 1
ATOM 1001 C C . LEU A 1 119 ? -5.630 -14.236 2.530 1.00 81.62 119 LEU A C 1
ATOM 1003 O O . LEU A 1 119 ? -6.188 -14.401 1.444 1.00 81.62 119 LEU A O 1
ATOM 1007 N N . LYS A 1 120 ? -5.844 -15.027 3.583 1.00 82.19 120 LYS A N 1
ATOM 1008 C CA . LYS A 1 120 ? -6.828 -16.117 3.565 1.00 82.19 120 LYS A CA 1
ATOM 1009 C C . LYS A 1 120 ? -8.218 -15.580 3.222 1.00 82.19 120 LYS A C 1
ATOM 1011 O O . LYS A 1 120 ? -8.899 -16.141 2.368 1.00 82.19 120 LYS A O 1
ATOM 1016 N N . ASN A 1 121 ? -8.583 -14.445 3.816 1.00 82.12 121 ASN A N 1
ATOM 1017 C CA . ASN A 1 121 ? -9.867 -13.792 3.587 1.00 82.12 121 ASN A CA 1
ATOM 1018 C C . ASN A 1 121 ? -10.037 -13.216 2.173 1.00 82.12 121 ASN A C 1
ATOM 1020 O O . ASN A 1 121 ? -11.158 -13.145 1.679 1.00 82.12 121 ASN A O 1
ATOM 1024 N N . LEU A 1 122 ? -8.959 -12.748 1.539 1.00 79.94 122 LEU A N 1
ATOM 1025 C CA . LEU A 1 122 ? -9.013 -12.229 0.169 1.00 79.94 122 LEU A CA 1
ATOM 1026 C C . LEU A 1 122 ? -9.109 -13.370 -0.850 1.00 79.94 122 LEU A C 1
ATOM 1028 O O . LEU A 1 122 ? -9.899 -13.286 -1.784 1.00 79.94 122 LEU A O 1
ATOM 1032 N N . LYS A 1 123 ? -8.368 -14.465 -0.639 1.00 74.56 123 LYS A N 1
ATOM 1033 C CA . LYS A 1 123 ? -8.414 -15.643 -1.519 1.00 74.56 123 LYS A CA 1
ATOM 1034 C C . LYS A 1 123 ? -9.775 -16.341 -1.508 1.00 74.56 123 LYS A C 1
ATOM 1036 O O . LYS A 1 123 ? -10.264 -16.717 -2.565 1.00 74.56 123 LYS A O 1
ATOM 1041 N N . SER A 1 124 ? -10.408 -16.487 -0.341 1.00 69.06 124 SER A N 1
ATOM 1042 C CA . SER A 1 124 ? -11.706 -17.174 -0.231 1.00 69.06 124 SER A CA 1
ATOM 1043 C C . SER A 1 124 ? -12.845 -16.468 -0.973 1.00 69.06 124 SER A C 1
ATOM 1045 O O . SER A 1 124 ? -13.821 -17.112 -1.346 1.00 69.06 124 SER A O 1
ATOM 1047 N N . LYS A 1 125 ? -12.724 -15.154 -1.189 1.00 62.41 125 LYS A N 1
ATOM 1048 C CA . LYS A 1 125 ? -13.737 -14.325 -1.850 1.00 62.41 125 LYS A CA 1
ATOM 1049 C C . LYS A 1 125 ? -13.537 -14.180 -3.359 1.00 62.41 125 LYS A C 1
ATOM 1051 O O . LYS A 1 125 ? -14.491 -13.835 -4.034 1.00 62.41 125 LYS A O 1
ATOM 1056 N N . LEU A 1 126 ? -12.318 -14.399 -3.858 1.00 56.75 126 LEU A N 1
ATOM 1057 C CA . LEU A 1 126 ? -11.981 -14.323 -5.289 1.00 56.75 126 LEU A CA 1
ATOM 1058 C C . LEU A 1 126 ? -12.193 -15.656 -6.028 1.00 56.75 126 LEU A C 1
ATOM 1060 O O . LEU A 1 126 ? -12.199 -15.671 -7.251 1.00 56.75 126 LEU A O 1
ATOM 1064 N N . ASN A 1 127 ? -12.353 -16.760 -5.289 1.00 50.44 127 ASN A N 1
ATOM 1065 C CA . ASN A 1 127 ? -12.626 -18.099 -5.827 1.00 50.44 127 ASN A CA 1
ATOM 1066 C C . ASN A 1 127 ? -14.126 -18.472 -5.805 1.00 50.44 127 ASN A C 1
ATOM 1068 O O . ASN A 1 127 ? -14.457 -19.636 -6.016 1.00 50.44 127 ASN A O 1
ATOM 1072 N N . LYS A 1 128 ? -15.009 -17.522 -5.479 1.00 44.06 128 LYS A N 1
ATOM 1073 C CA . LYS A 1 128 ? -16.470 -17.649 -5.559 1.00 44.06 128 LYS A CA 1
ATOM 1074 C C . LYS A 1 128 ? -16.973 -16.740 -6.665 1.00 44.06 128 LYS A C 1
ATOM 1076 O O . LYS A 1 128 ? -17.929 -17.159 -7.341 1.00 44.06 128 LYS A O 1
#

Radius of gyration: 13.97 Å; Cα contacts (8 Å, |Δi|>4): 159; chains: 1; bounding box: 34×32×33 Å

Solvent-accessible surface area (backbone atoms only — not comparable to full-atom values): 7492 Å² total; per-residue (Å²): 122,74,78,65,53,63,80,42,49,50,69,60,49,84,84,74,80,58,73,56,46,43,33,40,46,41,44,68,45,50,54,49,30,60,73,69,69,47,63,58,62,60,59,52,29,72,62,70,73,39,52,75,44,41,32,32,40,48,63,32,52,51,51,42,62,66,73,47,84,62,59,68,63,49,53,50,53,41,57,76,57,57,52,41,81,40,86,66,97,69,94,86,67,60,57,68,60,51,52,52,52,52,33,68,79,35,68,76,42,24,43,34,42,73,53,65,67,62,48,55,60,49,44,66,63,74,78,107

Secondary structure (DSSP, 8-state):
-GGGGGGTS----SS--SSEEEEEEPHHHHHHHHHTT--HHHHHHHHHTSEEEEEEEHHHHHHHHHH-S-HHHHHHHHHHTTPEEE----SS--HHHHHHHHHHH-TTEEEE-S-HHHHHHHHHHH--

Sequence (128 aa):
MLKLYKKQIALTNPYYQGTTTHILLDSNIIVRKYTEKLPLKHSIRISIDCKCYFYFTSCIYKEILYLIKNKVLLKQFLKVNRIRLINCYHKFVYGDKCIKNTVFLNPFLRVATFDQNLLKNLKSKLNK

Organism: Bigelowiella natans (NCBI:txid227086)

Foldseek 3Di:
DLVVLLVQFPFLDPPDDDLEAEEEEALALLLVCLVVVHLSLVSVCSNNVHHYAAEYEVVRVVVNVVVDPDVVSSVVSCVVNVYYYDYDDDDDDDRLVVVLVVCVVPVRYTYGGRDVVSSVVSNVVVVD